Protein AF-A0A1H0AJ53-F1 (afdb_monomer_lite)

Structure (mmCIF, N/CA/C/O backbone):
data_AF-A0A1H0AJ53-F1
#
_entry.id   AF-A0A1H0AJ53-F1
#
loop_
_atom_site.group_PDB
_atom_site.id
_at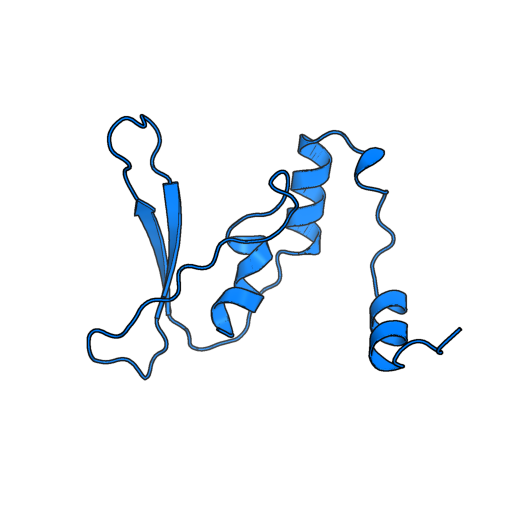om_site.type_symbol
_atom_site.label_atom_id
_atom_site.label_alt_id
_atom_site.label_comp_id
_atom_site.label_asym_id
_atom_site.label_entity_id
_atom_site.label_seq_id
_atom_site.pdbx_PDB_ins_code
_atom_site.Cartn_x
_atom_site.Cartn_y
_atom_site.Cartn_z
_atom_site.occupancy
_atom_site.B_iso_or_equiv
_atom_site.auth_seq_id
_atom_site.auth_comp_id
_atom_site.auth_asym_id
_atom_site.auth_atom_id
_atom_site.pdbx_PDB_model_num
ATOM 1 N N . MET A 1 1 ? 4.450 -31.240 -14.372 1.00 59.62 1 MET A N 1
ATOM 2 C CA . MET A 1 1 ? 4.094 -29.811 -14.373 1.00 59.62 1 MET A CA 1
ATOM 3 C C . MET A 1 1 ? 2.630 -29.783 -14.011 1.00 59.62 1 MET A C 1
ATOM 5 O O . MET A 1 1 ? 1.868 -30.412 -14.727 1.00 59.62 1 MET A O 1
ATOM 9 N N . THR A 1 2 ? 2.273 -29.257 -12.846 1.00 75.56 2 THR A N 1
ATOM 10 C CA . THR A 1 2 ? 0.857 -29.111 -12.485 1.00 75.56 2 THR A CA 1
ATOM 11 C C . THR A 1 2 ? 0.292 -27.962 -13.308 1.00 75.56 2 THR A C 1
ATOM 13 O O . THR A 1 2 ? 0.978 -26.948 -13.449 1.00 75.56 2 THR A O 1
ATOM 16 N N . ASP A 1 3 ? -0.901 -28.141 -13.867 1.00 88.56 3 ASP A N 1
ATOM 17 C CA . ASP A 1 3 ? -1.610 -27.074 -14.573 1.00 88.56 3 ASP A CA 1
ATOM 18 C C . ASP A 1 3 ? -1.907 -25.908 -13.613 1.00 88.56 3 ASP A C 1
ATOM 20 O O . ASP A 1 3 ? -2.003 -26.103 -12.394 1.00 88.56 3 ASP A O 1
ATOM 24 N N . LEU A 1 4 ? -1.993 -24.686 -14.144 1.00 91.62 4 LEU A N 1
ATOM 25 C CA . LEU A 1 4 ? -2.311 -23.508 -13.340 1.00 91.62 4 LEU A CA 1
ATOM 26 C C . LEU A 1 4 ? -3.770 -23.569 -12.863 1.00 91.62 4 LEU A C 1
ATOM 28 O O . LEU A 1 4 ? -4.633 -24.178 -13.493 1.00 91.62 4 LEU A O 1
ATOM 32 N N . ASP A 1 5 ? -4.052 -22.913 -11.737 1.00 95.62 5 ASP A N 1
ATOM 33 C CA . ASP A 1 5 ? -5.432 -22.714 -11.304 1.00 95.62 5 ASP A CA 1
ATOM 34 C C . ASP A 1 5 ? -6.190 -21.874 -12.359 1.00 95.62 5 ASP A C 1
ATOM 36 O O . ASP A 1 5 ? -5.699 -20.807 -12.742 1.00 95.62 5 ASP A O 1
ATOM 40 N N . PRO A 1 6 ? -7.388 -22.289 -12.817 1.00 95.56 6 PRO A N 1
ATOM 41 C CA . PRO A 1 6 ? -8.105 -21.568 -13.868 1.00 95.56 6 PRO A CA 1
ATOM 42 C C . PRO A 1 6 ? -8.450 -20.112 -13.525 1.00 95.56 6 PRO A C 1
ATOM 44 O O . PRO A 1 6 ? -8.641 -19.301 -14.430 1.00 95.56 6 PRO A O 1
ATOM 47 N N . ALA A 1 7 ? -8.601 -19.758 -12.243 1.00 94.50 7 ALA A N 1
ATOM 48 C CA . ALA A 1 7 ? -8.807 -18.369 -11.840 1.00 94.50 7 ALA A CA 1
ATOM 49 C C . ALA A 1 7 ? -7.517 -17.555 -11.970 1.00 94.50 7 ALA A C 1
ATOM 51 O O . ALA A 1 7 ? -7.574 -16.412 -12.422 1.00 94.50 7 ALA A O 1
ATOM 52 N N . PHE A 1 8 ? -6.368 -18.152 -11.653 1.00 93.62 8 PHE A N 1
ATOM 53 C CA . PHE A 1 8 ? -5.071 -17.521 -11.877 1.00 93.62 8 PHE A CA 1
ATOM 54 C C . PHE A 1 8 ? -4.793 -17.301 -13.371 1.00 93.62 8 PHE A C 1
ATOM 56 O O . PHE A 1 8 ? -4.383 -16.210 -13.753 1.00 93.62 8 PHE A O 1
ATOM 63 N N . GLU A 1 9 ? -5.083 -18.286 -14.228 1.00 94.31 9 GLU A N 1
ATOM 64 C CA . GLU A 1 9 ? -4.925 -18.139 -15.685 1.00 94.31 9 GLU A CA 1
ATOM 65 C C . GLU A 1 9 ? -5.744 -16.970 -16.245 1.00 94.31 9 GLU A C 1
ATOM 67 O O . GLU A 1 9 ? -5.229 -16.173 -17.029 1.00 94.31 9 GLU A O 1
ATOM 72 N N . ARG A 1 10 ? -7.005 -16.833 -15.810 1.00 94.38 10 ARG A N 1
ATOM 73 C CA . ARG A 1 10 ? -7.859 -15.704 -16.209 1.00 94.38 10 ARG A CA 1
ATOM 74 C C . ARG A 1 10 ? -7.305 -14.371 -15.722 1.00 94.38 10 ARG A C 1
ATOM 76 O O . ARG A 1 10 ? -7.216 -13.446 -16.516 1.00 94.38 10 ARG A O 1
ATOM 83 N N . ALA A 1 11 ? -6.892 -14.294 -14.457 1.00 91.50 11 ALA A N 1
ATOM 84 C CA . ALA A 1 11 ? -6.327 -13.069 -13.900 1.00 91.50 11 ALA A CA 1
ATOM 85 C C . ALA A 1 11 ? -5.072 -12.623 -14.668 1.00 91.50 11 ALA A C 1
ATOM 87 O O . ALA A 1 11 ? -4.939 -11.447 -14.982 1.00 91.50 11 ALA A O 1
ATOM 88 N N . VAL A 1 12 ? -4.183 -13.558 -15.030 1.00 91.38 12 VAL A N 1
ATOM 89 C CA . VAL A 1 12 ? -2.986 -13.257 -15.835 1.00 91.38 12 VAL A CA 1
ATOM 90 C C . VAL A 1 12 ? -3.355 -12.737 -17.226 1.00 91.38 12 VAL A C 1
ATOM 92 O O . VAL A 1 12 ? -2.715 -11.809 -17.710 1.00 91.38 12 VAL A O 1
ATOM 95 N N . ALA A 1 13 ? -4.384 -13.301 -17.863 1.00 91.56 13 ALA A N 1
ATOM 96 C CA . ALA A 1 13 ? -4.838 -12.863 -19.184 1.00 91.56 13 ALA A CA 1
ATOM 97 C C . ALA A 1 13 ? -5.457 -11.450 -19.190 1.00 91.56 13 ALA A C 1
ATOM 99 O O . ALA A 1 13 ? -5.520 -10.822 -20.245 1.00 91.56 13 ALA A O 1
ATOM 100 N N . GLU A 1 14 ? -5.913 -10.960 -18.034 1.00 90.12 14 GLU A N 1
ATOM 101 C CA . GLU A 1 14 ? -6.488 -9.621 -17.853 1.00 90.12 14 GLU A CA 1
ATOM 102 C C . GLU A 1 14 ? -5.449 -8.567 -17.440 1.00 90.12 14 GLU A C 1
ATOM 104 O O . GLU A 1 14 ? -5.771 -7.377 -17.395 1.00 90.12 14 GLU A O 1
ATOM 109 N N . LEU A 1 15 ? -4.207 -8.972 -17.142 1.00 85.88 15 LEU A N 1
ATOM 110 C CA . LEU A 1 15 ? -3.165 -8.030 -16.746 1.00 85.88 15 LEU A CA 1
ATOM 111 C C . LEU A 1 15 ? -2.837 -7.058 -17.891 1.00 85.88 15 LEU A C 1
ATOM 113 O O . LEU A 1 15 ? -2.718 -7.478 -19.047 1.00 85.88 15 LEU A O 1
ATOM 117 N N . PRO A 1 16 ? -2.647 -5.762 -17.586 1.00 85.44 16 PRO A N 1
ATOM 118 C CA . PRO A 1 16 ? -2.197 -4.803 -18.581 1.00 85.44 16 PRO A CA 1
ATOM 119 C C . PRO A 1 16 ? -0.790 -5.162 -19.073 1.00 85.44 16 PRO A C 1
ATOM 121 O O . PRO A 1 16 ? 0.057 -5.619 -18.304 1.00 85.44 16 PRO A O 1
ATOM 124 N N . ASP A 1 17 ? -0.527 -4.906 -20.355 1.00 89.31 17 ASP A N 1
ATOM 125 C CA . ASP A 1 17 ? 0.815 -5.035 -20.919 1.00 89.31 17 ASP A CA 1
ATOM 126 C C . ASP A 1 17 ? 1.684 -3.868 -20.429 1.00 89.31 17 ASP A C 1
ATOM 128 O O . ASP A 1 17 ? 1.565 -2.730 -20.893 1.00 89.31 17 ASP A O 1
ATOM 132 N N . THR A 1 18 ? 2.513 -4.139 -19.423 1.00 88.56 18 THR A N 1
ATOM 133 C CA . THR A 1 18 ? 3.388 -3.152 -18.784 1.00 88.56 18 THR A CA 1
ATOM 134 C C . THR A 1 18 ? 4.855 -3.553 -18.934 1.00 88.56 18 THR A C 1
ATOM 136 O O . THR A 1 18 ? 5.163 -4.740 -18.803 1.00 88.56 18 THR A O 1
ATOM 139 N N . PRO A 1 19 ? 5.783 -2.593 -19.124 1.00 93.06 19 PRO A N 1
ATOM 140 C CA . PRO A 1 19 ? 7.215 -2.882 -19.160 1.00 93.06 19 PRO A CA 1
ATOM 141 C C . PRO A 1 19 ? 7.694 -3.603 -17.900 1.00 93.06 19 PRO A C 1
ATOM 143 O O . PRO A 1 19 ? 7.168 -3.385 -16.805 1.00 93.06 19 PRO A O 1
ATOM 146 N N . ALA A 1 20 ? 8.746 -4.410 -18.029 1.00 92.81 20 ALA A N 1
ATOM 147 C CA . ALA A 1 20 ? 9.316 -5.072 -16.868 1.00 92.81 20 ALA A CA 1
ATOM 148 C C . ALA A 1 20 ? 9.956 -4.041 -15.920 1.00 92.81 20 ALA A C 1
ATOM 150 O O . ALA A 1 20 ? 10.646 -3.120 -16.353 1.00 92.81 20 ALA A O 1
ATOM 151 N N . TRP A 1 21 ? 9.797 -4.221 -14.604 1.00 93.62 21 TRP A N 1
ATOM 152 C CA . TRP A 1 21 ? 10.266 -3.247 -13.603 1.00 93.62 21 TRP A CA 1
ATOM 153 C C . TRP A 1 21 ? 11.748 -2.873 -13.728 1.00 93.62 21 TRP A C 1
ATOM 155 O O . TRP A 1 21 ? 12.114 -1.733 -13.465 1.00 93.62 21 TRP A O 1
ATOM 165 N N . HIS A 1 22 ? 12.595 -3.823 -14.130 1.00 92.88 22 HIS A N 1
ATOM 166 C CA . HIS A 1 22 ? 14.042 -3.632 -14.260 1.00 92.88 22 HIS A CA 1
ATOM 167 C C . HIS A 1 22 ? 14.457 -2.882 -15.536 1.00 92.88 22 HIS A C 1
ATOM 169 O O . HIS A 1 22 ? 15.599 -2.442 -15.637 1.00 92.88 22 HIS A O 1
ATOM 175 N N . GLU A 1 23 ? 13.551 -2.744 -16.504 1.00 96.44 23 GLU A N 1
ATOM 176 C CA . GLU A 1 23 ? 13.751 -1.919 -17.700 1.00 96.44 23 GLU A CA 1
ATOM 177 C C . GLU A 1 23 ? 13.431 -0.442 -17.416 1.00 96.44 23 GLU A C 1
ATOM 179 O O . GLU A 1 23 ? 13.793 0.444 -18.191 1.00 96.44 23 GLU A O 1
ATOM 184 N N . LEU A 1 24 ? 12.767 -0.166 -16.289 1.00 95.81 24 LEU A N 1
ATOM 185 C CA . LEU A 1 24 ? 12.408 1.169 -15.833 1.00 95.81 24 LEU A CA 1
ATOM 186 C C . LEU A 1 24 ? 13.433 1.702 -14.820 1.00 95.81 24 LEU A C 1
ATOM 188 O O . LEU A 1 24 ? 14.006 0.966 -14.019 1.00 95.81 24 LEU A O 1
ATOM 192 N N . GLY A 1 25 ? 13.612 3.024 -14.796 1.00 96.62 25 GLY A N 1
ATOM 193 C CA . GLY A 1 25 ? 14.221 3.699 -13.646 1.00 96.62 25 GLY A CA 1
ATOM 194 C C . GLY A 1 25 ? 13.273 3.702 -12.438 1.00 96.62 25 GLY A C 1
ATOM 195 O O . GLY A 1 25 ? 12.054 3.655 -12.608 1.00 96.62 25 GLY A O 1
ATOM 196 N N . VAL A 1 26 ? 13.820 3.815 -11.220 1.00 96.62 26 VAL A N 1
ATOM 197 C CA . VAL A 1 26 ? 13.063 3.725 -9.948 1.00 96.62 26 VAL A CA 1
ATOM 198 C C . VAL A 1 26 ? 11.851 4.659 -9.908 1.00 96.62 26 VAL A C 1
ATOM 200 O O . VAL A 1 26 ? 10.758 4.238 -9.541 1.00 96.62 26 VAL A O 1
ATOM 203 N N . GLU A 1 27 ? 12.026 5.918 -10.308 1.00 96.44 27 GLU A N 1
ATOM 204 C CA . GLU A 1 27 ? 10.952 6.920 -10.309 1.00 96.44 27 GLU A CA 1
ATOM 205 C C . GLU A 1 27 ? 9.791 6.502 -11.216 1.00 96.44 27 GLU A C 1
ATOM 207 O O . GLU A 1 27 ? 8.627 6.568 -10.820 1.00 96.44 27 GLU A O 1
ATOM 212 N N . ARG A 1 28 ? 10.104 6.005 -12.419 1.00 96.50 28 ARG A N 1
ATOM 213 C CA . ARG A 1 28 ? 9.082 5.562 -13.368 1.00 96.50 28 ARG A CA 1
ATOM 214 C C . ARG A 1 28 ? 8.415 4.266 -12.919 1.00 96.50 28 ARG A C 1
ATOM 216 O O . ARG A 1 28 ? 7.206 4.152 -13.086 1.00 96.50 28 ARG A O 1
ATOM 223 N N . ALA A 1 29 ? 9.169 3.335 -12.334 1.00 96.25 29 ALA A N 1
ATOM 224 C CA . ALA A 1 29 ? 8.618 2.104 -11.774 1.00 96.25 29 ALA A CA 1
ATOM 225 C C . ALA A 1 29 ? 7.613 2.404 -10.651 1.00 96.25 29 ALA A C 1
ATOM 227 O O . ALA A 1 29 ? 6.515 1.860 -10.665 1.00 96.25 29 ALA A O 1
ATOM 228 N N . ARG A 1 30 ? 7.940 3.331 -9.738 1.00 95.88 30 ARG A N 1
ATOM 229 C CA . ARG A 1 30 ? 7.024 3.791 -8.677 1.00 95.88 30 ARG A CA 1
ATOM 230 C C . ARG A 1 30 ? 5.768 4.450 -9.233 1.00 95.88 30 ARG A C 1
ATOM 232 O O . ARG A 1 30 ? 4.676 4.159 -8.768 1.00 95.88 30 ARG A O 1
ATOM 239 N N . ALA A 1 31 ? 5.917 5.327 -10.225 1.00 94.00 31 ALA A N 1
ATOM 240 C CA . ALA A 1 31 ? 4.774 6.002 -10.831 1.00 94.00 31 ALA A CA 1
ATOM 241 C C . ALA A 1 31 ? 3.834 5.016 -11.542 1.00 94.00 31 ALA A C 1
ATOM 243 O O . ALA A 1 31 ? 2.622 5.123 -11.397 1.00 94.00 31 ALA A O 1
ATOM 244 N N . LEU A 1 32 ? 4.393 4.056 -12.288 1.00 93.88 32 LEU A N 1
ATOM 245 C CA . LEU A 1 32 ? 3.607 3.033 -12.976 1.00 93.88 32 LEU A CA 1
ATOM 246 C C . LEU A 1 32 ? 2.925 2.081 -11.987 1.00 93.88 32 LEU A C 1
ATOM 248 O O . LEU A 1 32 ? 1.765 1.744 -12.175 1.00 93.88 32 LEU A O 1
ATOM 252 N N . GLU A 1 33 ? 3.617 1.665 -10.928 1.00 94.06 33 GLU A N 1
ATOM 253 C CA . GLU A 1 33 ? 3.021 0.828 -9.885 1.00 94.06 33 GLU A CA 1
ATOM 254 C C . GLU A 1 33 ? 1.860 1.550 -9.189 1.00 94.06 33 GLU A C 1
ATOM 256 O O . GLU A 1 33 ? 0.768 0.994 -9.105 1.00 94.06 33 GLU A O 1
ATOM 261 N N . ALA A 1 34 ? 2.037 2.816 -8.806 1.00 91.81 34 ALA A N 1
ATOM 262 C CA . ALA A 1 34 ? 0.948 3.606 -8.245 1.00 91.81 34 ALA A CA 1
ATOM 263 C C . ALA A 1 34 ? -0.238 3.705 -9.218 1.00 91.81 34 ALA A C 1
ATOM 265 O O . ALA A 1 34 ? -1.372 3.535 -8.797 1.00 91.81 3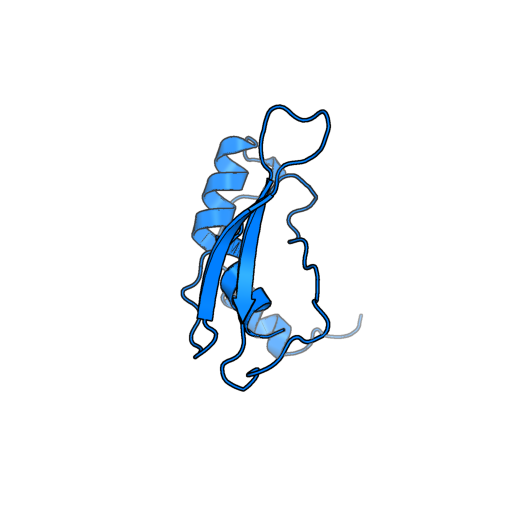4 ALA A O 1
ATOM 266 N N . GLU A 1 35 ? -0.004 3.922 -10.513 1.00 90.06 35 GLU A N 1
ATOM 267 C CA . GLU A 1 35 ? -1.061 3.993 -11.533 1.00 90.06 35 GLU A CA 1
ATOM 268 C C . GLU A 1 35 ? -1.828 2.669 -11.689 1.00 90.06 35 GLU A C 1
ATOM 270 O O . GLU A 1 35 ? -3.053 2.672 -11.769 1.00 90.06 35 GLU A O 1
ATOM 275 N N . VAL A 1 36 ? -1.119 1.538 -11.710 1.00 89.56 36 VAL A N 1
ATOM 276 C CA . VAL A 1 36 ? -1.706 0.211 -11.960 1.00 89.56 36 VAL A CA 1
ATOM 277 C C . VAL A 1 36 ? -2.425 -0.347 -10.731 1.00 89.56 36 VAL A C 1
ATOM 279 O O . VAL A 1 36 ? -3.438 -1.029 -10.878 1.00 89.56 36 VAL A O 1
ATOM 282 N N . PHE A 1 37 ? -1.911 -0.078 -9.528 1.00 86.44 37 PHE A N 1
ATOM 283 C CA . PHE A 1 37 ? -2.403 -0.687 -8.287 1.00 86.44 37 PHE A CA 1
ATOM 284 C C . PHE A 1 37 ? -3.244 0.253 -7.413 1.00 86.44 37 PHE A C 1
ATOM 286 O O . PHE A 1 37 ? -3.871 -0.217 -6.463 1.00 86.44 37 PHE A O 1
ATOM 293 N N . SER A 1 38 ? -3.323 1.554 -7.721 1.00 84.00 38 SER A N 1
ATOM 294 C CA . SER A 1 38 ? -4.266 2.459 -7.046 1.00 84.00 38 SER A CA 1
ATOM 295 C C . SER A 1 38 ? -5.688 2.255 -7.579 1.00 84.00 38 SER A C 1
ATOM 297 O O . SER A 1 38 ? -6.168 2.917 -8.497 1.00 84.00 38 SER A O 1
ATOM 299 N N . GLY A 1 39 ? -6.378 1.280 -6.996 1.00 73.75 39 GLY A N 1
ATOM 300 C CA . GLY A 1 39 ? -7.807 1.073 -7.204 1.00 73.75 39 GLY A CA 1
ATOM 301 C C . GLY A 1 39 ? -8.652 1.921 -6.253 1.00 73.75 39 GLY A C 1
ATOM 302 O O . GLY A 1 39 ? -8.227 2.265 -5.152 1.00 73.75 39 GLY A O 1
ATOM 303 N N . SER A 1 40 ? -9.887 2.227 -6.655 1.00 64.31 40 SER A N 1
ATOM 304 C CA . SER A 1 40 ? -10.902 2.687 -5.702 1.00 64.31 40 SER A CA 1
ATOM 305 C C . SER A 1 40 ? -11.466 1.471 -4.985 1.00 64.31 40 SER A C 1
ATOM 307 O O . SER A 1 40 ? -11.984 0.560 -5.627 1.00 64.31 40 SER A O 1
ATOM 309 N N . ALA A 1 41 ? -11.343 1.449 -3.667 1.00 66.31 41 ALA A N 1
ATOM 310 C CA . ALA A 1 41 ? -11.884 0.382 -2.852 1.00 66.31 41 ALA A CA 1
ATOM 311 C C . ALA A 1 41 ? -13.304 0.723 -2.382 1.00 66.31 41 ALA A C 1
ATOM 313 O O . ALA A 1 41 ? -13.550 1.818 -1.872 1.00 66.31 41 ALA A O 1
ATOM 314 N N . ASP A 1 42 ? -14.220 -0.234 -2.518 1.00 68.88 42 ASP A N 1
ATOM 315 C CA . ASP A 1 42 ? -15.563 -0.167 -1.942 1.00 68.88 42 ASP A CA 1
ATOM 316 C C . ASP A 1 42 ? -15.547 -0.677 -0.493 1.00 68.88 42 ASP A C 1
ATOM 318 O O . ASP A 1 42 ? -14.934 -1.700 -0.180 1.00 68.88 42 ASP A O 1
ATOM 322 N N . GLY A 1 43 ? -16.252 0.010 0.406 1.00 73.25 43 GLY A N 1
ATOM 323 C CA . GLY A 1 43 ? -16.445 -0.449 1.781 1.00 73.25 43 GLY A CA 1
ATOM 324 C C . GLY A 1 43 ? -16.760 0.675 2.765 1.00 73.25 43 GLY A C 1
ATOM 325 O O . GLY A 1 43 ? -16.358 1.818 2.577 1.00 73.25 43 GLY A O 1
ATOM 326 N N . ASP A 1 44 ? -17.446 0.330 3.854 1.00 86.75 44 ASP A N 1
ATOM 327 C CA . ASP A 1 44 ? -17.861 1.269 4.912 1.00 86.75 44 ASP A CA 1
ATOM 328 C C . ASP A 1 44 ? -16.780 1.468 5.999 1.00 86.75 44 ASP A C 1
ATOM 330 O O . ASP A 1 44 ? -17.055 1.827 7.141 1.00 86.75 44 ASP A O 1
ATOM 334 N N . VAL A 1 45 ? -15.515 1.172 5.679 1.00 92.56 45 VAL A N 1
ATOM 335 C CA . VAL A 1 45 ? -14.402 1.335 6.623 1.00 92.56 45 VAL A CA 1
ATOM 336 C C . VAL A 1 45 ? -13.958 2.794 6.622 1.00 92.56 45 VAL A C 1
ATOM 338 O O . VAL A 1 45 ? -13.469 3.311 5.615 1.00 92.56 45 VAL A O 1
ATOM 341 N N . GLY A 1 46 ? -14.089 3.453 7.773 1.00 92.50 46 GLY A N 1
ATOM 342 C CA . GLY A 1 46 ? -13.615 4.819 7.958 1.00 92.50 46 GLY A CA 1
ATOM 343 C C . GLY A 1 46 ? -12.090 4.881 7.902 1.00 92.50 46 GLY A C 1
ATOM 344 O O . GLY A 1 46 ? -11.413 4.093 8.566 1.00 92.50 46 GLY A O 1
ATOM 345 N N . THR A 1 47 ? -11.549 5.832 7.138 1.00 94.69 47 THR A N 1
ATOM 346 C CA . THR A 1 47 ? -10.100 6.025 6.997 1.00 94.69 47 THR A CA 1
ATOM 347 C C . THR A 1 47 ? -9.640 7.399 7.452 1.00 94.69 47 THR A C 1
ATOM 349 O O . THR A 1 47 ? -10.324 8.398 7.227 1.00 94.69 47 THR A O 1
ATOM 352 N N . ALA A 1 48 ? -8.463 7.464 8.073 1.00 95.19 48 ALA A N 1
ATOM 353 C CA . ALA A 1 48 ? -7.833 8.725 8.450 1.00 95.19 48 ALA A CA 1
ATOM 354 C C . ALA A 1 48 ? -6.313 8.667 8.284 1.00 95.19 48 ALA A C 1
ATOM 356 O O . ALA A 1 48 ? -5.652 7.836 8.909 1.00 95.19 48 ALA A O 1
ATOM 357 N N . ASP A 1 49 ? -5.768 9.606 7.516 1.00 97.00 49 ASP A N 1
ATOM 358 C CA . ASP A 1 49 ? -4.324 9.747 7.345 1.00 97.00 49 ASP A CA 1
ATOM 359 C C . ASP A 1 49 ? -3.718 10.502 8.525 1.00 97.00 49 ASP A C 1
ATOM 361 O O . ASP A 1 49 ? -4.261 11.497 9.024 1.00 97.00 49 ASP A O 1
ATOM 365 N N . ARG A 1 50 ? -2.592 9.984 9.010 1.00 95.94 50 ARG A N 1
ATOM 366 C CA . ARG A 1 50 ? -1.840 10.498 10.152 1.00 95.94 50 ARG A CA 1
ATOM 367 C C . ARG A 1 50 ? -0.351 10.469 9.846 1.00 95.94 50 ARG A C 1
ATOM 369 O O . ARG A 1 50 ? 0.119 9.708 9.007 1.00 95.94 50 ARG A O 1
ATOM 376 N N . ALA A 1 51 ? 0.385 11.284 10.584 1.00 95.00 51 ALA A N 1
ATOM 377 C CA . ALA A 1 51 ? 1.835 11.263 10.612 1.00 95.00 51 ALA A CA 1
ATOM 378 C C . ALA A 1 51 ? 2.271 10.751 11.988 1.00 95.00 51 ALA A C 1
ATOM 380 O O . ALA A 1 51 ? 1.804 11.256 13.011 1.00 95.00 51 ALA A O 1
ATOM 381 N N . VAL A 1 52 ? 3.115 9.723 12.013 1.00 93.00 52 VAL A N 1
ATOM 382 C CA . VAL A 1 52 ? 3.687 9.165 13.240 1.00 93.00 52 VAL A CA 1
ATOM 383 C C . VAL A 1 52 ? 5.126 9.635 13.349 1.00 93.00 52 VAL A C 1
ATOM 385 O O . VAL A 1 52 ? 5.975 9.273 12.535 1.00 93.00 52 VAL A O 1
ATOM 388 N N . GLU A 1 53 ? 5.394 10.446 14.365 1.00 93.50 53 GLU A N 1
ATOM 389 C CA . GLU A 1 53 ? 6.747 10.882 14.690 1.00 93.50 53 GLU A CA 1
ATOM 390 C C . GLU A 1 53 ? 7.555 9.720 15.268 1.00 93.50 53 GLU A C 1
ATOM 392 O O . GLU A 1 53 ? 7.053 8.904 16.050 1.00 93.50 53 GLU A O 1
ATOM 397 N N . ARG A 1 54 ? 8.833 9.657 14.897 1.00 85.75 54 ARG A N 1
ATOM 398 C CA . ARG A 1 54 ? 9.779 8.686 15.435 1.00 85.75 54 ARG A CA 1
ATOM 399 C C . ARG A 1 54 ? 10.897 9.426 16.163 1.00 85.75 54 ARG A C 1
ATOM 401 O O . ARG A 1 54 ? 11.478 10.343 15.592 1.00 85.75 54 ARG A O 1
ATOM 408 N N . PRO A 1 55 ? 11.241 9.040 17.405 1.00 87.06 55 PRO A N 1
ATOM 409 C CA . PRO A 1 55 ? 12.355 9.663 18.107 1.00 87.06 55 PRO A CA 1
ATOM 410 C C . PRO A 1 55 ? 13.658 9.547 17.305 1.00 87.06 55 PRO A C 1
ATOM 412 O O . PRO A 1 55 ? 14.086 8.437 16.989 1.00 87.06 55 PRO A O 1
ATOM 415 N N . GLY A 1 56 ? 14.293 10.685 17.021 1.00 85.69 56 GLY A N 1
ATOM 416 C CA . GLY A 1 56 ? 15.556 10.748 16.279 1.00 85.69 56 GLY A CA 1
ATOM 417 C C . GLY A 1 56 ? 15.421 10.711 14.755 1.00 85.69 56 GLY A C 1
ATOM 418 O O . GLY A 1 56 ? 16.440 10.552 14.088 1.00 85.69 56 GLY A O 1
ATOM 419 N N . ASP A 1 57 ? 14.205 10.844 14.226 1.00 84.69 57 ASP A N 1
ATOM 420 C CA . ASP A 1 57 ? 13.935 11.012 12.798 1.00 84.69 57 ASP A CA 1
ATOM 421 C C . ASP A 1 57 ? 13.378 12.421 12.562 1.00 84.69 57 ASP A C 1
ATOM 423 O O . ASP A 1 57 ? 12.497 12.864 13.304 1.00 84.69 57 ASP A O 1
ATOM 427 N N . ASP A 1 58 ? 13.902 13.127 11.560 1.00 82.50 58 ASP A N 1
ATOM 428 C CA . ASP A 1 58 ? 13.431 14.478 11.220 1.00 82.50 58 ASP A CA 1
ATOM 429 C C . ASP A 1 58 ? 12.128 14.430 10.396 1.00 82.50 58 ASP A C 1
ATOM 431 O O . ASP A 1 58 ? 11.382 15.410 10.355 1.00 82.50 58 ASP A O 1
ATOM 435 N N . ASP A 1 59 ? 11.820 13.271 9.800 1.00 89.00 59 ASP A N 1
ATOM 436 C CA . ASP A 1 59 ? 10.636 13.051 8.976 1.00 89.00 59 ASP A CA 1
ATOM 437 C C . ASP A 1 59 ? 9.621 12.129 9.670 1.00 89.00 59 ASP A C 1
ATOM 439 O O . ASP A 1 59 ? 9.923 11.024 10.131 1.00 89.00 59 ASP A O 1
ATOM 443 N N . ALA A 1 60 ? 8.362 12.565 9.715 1.00 92.75 60 ALA A N 1
ATOM 444 C CA . ALA A 1 60 ? 7.280 11.745 10.242 1.00 92.75 60 ALA A CA 1
ATOM 445 C C . ALA A 1 60 ? 6.874 10.650 9.242 1.00 92.75 60 ALA A C 1
ATOM 447 O O . ALA A 1 60 ? 6.769 10.882 8.037 1.00 92.75 60 ALA A O 1
ATOM 448 N N . THR A 1 61 ? 6.581 9.449 9.744 1.00 93.12 61 THR A N 1
ATOM 449 C CA . THR A 1 61 ? 6.126 8.333 8.908 1.00 93.12 61 THR A CA 1
ATOM 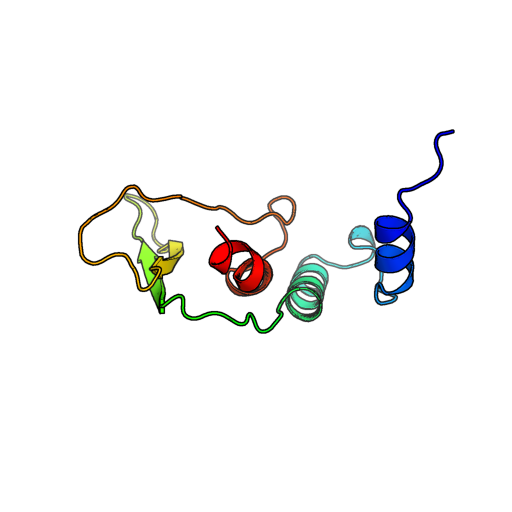450 C C . THR A 1 61 ? 4.628 8.474 8.610 1.00 93.12 61 THR A C 1
ATOM 452 O O . THR A 1 61 ? 3.831 8.490 9.554 1.00 93.12 61 THR A O 1
ATOM 455 N N . PRO A 1 62 ? 4.203 8.556 7.336 1.00 95.56 62 PRO A N 1
ATOM 456 C CA . PRO A 1 62 ? 2.788 8.590 6.994 1.00 95.56 62 PRO A CA 1
ATOM 457 C C . PRO A 1 62 ? 2.141 7.225 7.250 1.00 95.56 62 PRO A C 1
ATOM 459 O O . PRO A 1 62 ? 2.681 6.182 6.881 1.00 95.56 62 PRO A O 1
ATOM 462 N N . VAL A 1 63 ? 0.962 7.234 7.866 1.00 96.81 63 VAL A N 1
ATOM 463 C CA . VAL A 1 63 ? 0.140 6.043 8.106 1.00 96.81 63 VAL A CA 1
ATOM 464 C C . VAL A 1 63 ? -1.320 6.347 7.787 1.00 96.81 63 VAL A C 1
ATOM 466 O O . VAL A 1 63 ? -1.793 7.458 8.027 1.00 96.81 63 VAL A O 1
ATOM 469 N N . ARG A 1 64 ? -2.058 5.344 7.308 1.00 97.12 64 ARG A N 1
ATOM 470 C CA . ARG A 1 64 ? -3.519 5.396 7.182 1.00 97.12 64 ARG A CA 1
ATOM 471 C C . ARG A 1 64 ? -4.139 4.501 8.245 1.00 97.12 64 ARG A C 1
ATOM 473 O O . ARG A 1 64 ? -3.801 3.325 8.350 1.00 97.12 64 ARG A O 1
ATOM 480 N N . LEU A 1 65 ? -5.016 5.072 9.064 1.00 95.88 65 LEU A N 1
ATOM 481 C CA . LEU A 1 65 ? -5.813 4.333 10.037 1.00 95.88 65 LEU A CA 1
ATOM 482 C C . LEU A 1 65 ? -7.083 3.834 9.363 1.00 95.88 65 LEU A C 1
ATOM 484 O O . LEU A 1 65 ? -7.768 4.623 8.718 1.00 95.88 65 LEU A O 1
ATOM 488 N N . TYR A 1 66 ? -7.415 2.566 9.584 1.00 94.81 66 TYR A N 1
ATOM 489 C CA . TYR A 1 66 ? -8.645 1.933 9.120 1.00 94.81 66 TYR A CA 1
ATOM 490 C C . TYR A 1 66 ? -9.476 1.553 10.345 1.00 94.81 66 TYR A C 1
ATOM 492 O O . TYR A 1 66 ? -8.988 0.856 11.237 1.00 94.81 66 TYR A O 1
ATOM 500 N N . ARG A 1 67 ? -10.715 2.047 10.429 1.00 94.12 67 ARG A N 1
ATOM 501 C CA . ARG A 1 67 ? -11.635 1.745 11.530 1.00 94.12 67 ARG A CA 1
ATOM 502 C C . ARG A 1 67 ? -12.948 1.181 10.983 1.00 94.12 67 ARG A C 1
ATOM 504 O O . ARG A 1 67 ? -13.752 1.946 10.447 1.00 94.12 67 ARG A O 1
ATOM 511 N N . PRO A 1 68 ? -13.179 -0.135 11.123 1.00 92.00 68 PRO A N 1
ATOM 512 C CA . PRO A 1 68 ? -14.467 -0.741 10.813 1.00 92.00 68 PRO A CA 1
ATOM 513 C C . PRO A 1 68 ? -15.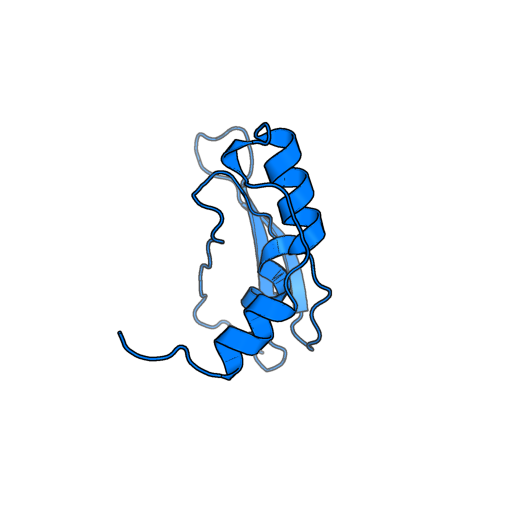614 -0.109 11.620 1.00 92.00 68 PRO A C 1
ATOM 515 O O . PRO A 1 68 ? -15.419 0.216 12.796 1.00 92.00 68 PRO A O 1
ATOM 518 N N . PRO A 1 69 ? -16.819 0.018 11.037 1.00 90.25 69 PRO A N 1
ATOM 519 C CA . PRO A 1 69 ? -17.941 0.723 11.660 1.00 90.25 69 PRO A CA 1
ATOM 520 C C . PRO A 1 69 ? -18.495 0.005 12.899 1.00 90.25 69 PRO A C 1
ATOM 522 O O . PRO A 1 69 ? -19.078 0.642 13.763 1.00 90.25 69 PRO A O 1
ATOM 525 N N . ALA A 1 70 ? -18.281 -1.309 13.023 1.00 88.62 70 ALA A N 1
ATOM 526 C CA . ALA A 1 70 ? -18.744 -2.108 14.159 1.00 88.62 70 ALA A CA 1
ATOM 527 C C . ALA A 1 70 ? -17.875 -1.969 15.432 1.00 88.62 70 ALA A C 1
ATOM 529 O O . ALA A 1 70 ? -18.114 -2.675 16.411 1.00 88.62 70 ALA A O 1
ATOM 530 N N . LEU A 1 71 ? -16.836 -1.122 15.421 1.00 89.75 71 LEU A N 1
ATOM 531 C CA . LEU A 1 71 ? -15.923 -0.935 16.552 1.00 89.75 71 LEU A CA 1
ATOM 532 C C . LEU A 1 71 ? -16.236 0.355 17.325 1.00 89.75 71 LEU A C 1
ATOM 534 O O . LEU A 1 71 ? -15.713 1.428 17.005 1.00 89.75 71 LEU A O 1
ATOM 538 N N . ASP A 1 72 ? -16.999 0.230 18.409 1.00 84.94 72 ASP A N 1
ATOM 539 C CA . ASP A 1 72 ? -17.360 1.352 19.294 1.00 84.94 72 ASP A CA 1
ATOM 540 C C . ASP A 1 72 ? -16.366 1.574 20.451 1.00 84.94 72 ASP A C 1
ATOM 542 O O . ASP A 1 72 ? -16.296 2.658 21.027 1.00 84.94 72 ASP A O 1
ATOM 546 N N . GLU A 1 73 ? -15.536 0.576 20.757 1.00 91.25 73 GLU A N 1
ATOM 547 C CA . GLU A 1 73 ? -14.548 0.610 21.843 1.00 91.25 73 GLU A CA 1
ATOM 548 C C . GLU A 1 73 ? -13.111 0.418 21.310 1.00 91.25 73 GLU A C 1
ATOM 550 O O . GLU A 1 73 ? -12.908 0.102 20.127 1.00 91.25 73 GLU A O 1
ATOM 555 N N . PRO A 1 74 ? -12.066 0.661 22.127 1.00 91.75 74 PRO A N 1
ATOM 556 C CA . PRO A 1 74 ? -10.701 0.278 21.781 1.00 91.75 74 PRO A CA 1
ATOM 557 C C . PRO A 1 74 ? -10.585 -1.228 21.505 1.00 91.75 74 PRO A C 1
ATOM 559 O O . PRO A 1 74 ? -11.079 -2.051 22.270 1.00 91.75 74 PRO A O 1
ATOM 562 N N . ALA A 1 75 ? -9.888 -1.585 20.427 1.00 91.06 75 ALA A N 1
ATOM 563 C CA . ALA A 1 75 ? -9.694 -2.961 19.974 1.00 91.06 75 ALA A CA 1
ATOM 564 C C . ALA A 1 75 ? -8.208 -3.212 19.652 1.00 91.06 75 ALA A C 1
ATOM 566 O O . ALA A 1 75 ? -7.451 -2.246 19.494 1.00 91.06 75 ALA A O 1
ATOM 567 N N . PRO A 1 76 ? -7.764 -4.478 19.545 1.00 93.88 76 PRO A N 1
ATOM 568 C CA . PRO A 1 76 ? -6.439 -4.795 19.024 1.00 93.88 76 PRO A CA 1
ATOM 569 C C . PRO A 1 76 ? -6.222 -4.170 17.641 1.00 93.88 76 PRO A C 1
ATOM 571 O O . PRO A 1 76 ? -7.136 -4.138 16.820 1.00 93.88 76 PRO A O 1
ATOM 574 N N . ALA A 1 77 ? -5.006 -3.694 17.383 1.00 94.06 77 ALA A N 1
ATOM 575 C CA . ALA A 1 77 ? -4.635 -3.109 16.100 1.00 94.06 77 ALA A CA 1
ATOM 576 C C . ALA A 1 77 ? -3.790 -4.087 15.275 1.00 94.06 77 ALA A C 1
ATOM 578 O O . ALA A 1 77 ? -2.886 -4.736 15.805 1.00 94.06 77 ALA A O 1
ATOM 579 N N . LEU A 1 78 ? -4.049 -4.133 13.968 1.00 95.75 78 LEU A N 1
ATOM 580 C CA . LEU A 1 78 ? -3.153 -4.724 12.979 1.00 95.75 78 LEU A CA 1
ATOM 581 C C . LEU A 1 78 ? -2.253 -3.625 12.409 1.00 95.75 78 LEU A C 1
ATOM 583 O O . LEU A 1 78 ? -2.741 -2.602 11.934 1.00 95.75 78 LEU A O 1
ATOM 587 N N . VAL A 1 79 ? -0.940 -3.849 12.426 1.00 96.38 79 VAL A N 1
ATOM 588 C CA . VAL A 1 79 ? 0.013 -3.009 11.693 1.00 96.38 79 VAL A CA 1
ATOM 589 C C . VAL A 1 79 ? 0.327 -3.704 10.377 1.00 96.38 79 VAL A C 1
ATOM 591 O O . VAL A 1 79 ? 0.999 -4.735 10.359 1.00 96.38 79 VAL A O 1
ATOM 594 N N . PHE A 1 80 ? -0.178 -3.144 9.284 1.00 96.81 80 PHE A N 1
ATOM 595 C CA . PHE A 1 80 ? 0.075 -3.631 7.935 1.00 96.81 80 PHE A CA 1
ATOM 596 C C . PHE A 1 80 ? 1.156 -2.780 7.259 1.00 96.81 80 PHE A C 1
ATOM 598 O O . PHE A 1 80 ? 1.065 -1.554 7.235 1.00 96.81 80 PHE A O 1
ATOM 605 N N . ALA A 1 81 ? 2.172 -3.438 6.702 1.00 96.12 81 ALA A N 1
ATOM 606 C CA . ALA A 1 81 ? 3.192 -2.818 5.864 1.00 96.12 81 ALA A CA 1
ATOM 607 C C . ALA A 1 81 ? 3.047 -3.375 4.445 1.00 96.12 81 ALA A C 1
ATOM 609 O O . ALA A 1 81 ? 3.047 -4.594 4.260 1.00 96.12 81 ALA A O 1
ATOM 610 N N . HIS A 1 82 ? 2.891 -2.490 3.459 1.00 95.44 82 HIS A N 1
ATOM 611 C CA . HIS A 1 82 ? 2.652 -2.894 2.078 1.00 95.44 82 HIS A CA 1
ATOM 612 C C . HIS A 1 82 ? 3.859 -3.618 1.460 1.00 95.44 82 HIS A C 1
ATOM 614 O O . HIS A 1 82 ? 4.988 -3.548 1.949 1.00 95.44 82 HIS A O 1
ATOM 620 N N . GLY A 1 83 ? 3.596 -4.325 0.359 1.00 94.56 83 GLY A N 1
ATOM 621 C CA . GLY A 1 83 ? 4.617 -4.987 -0.449 1.00 94.56 83 GLY A CA 1
ATOM 622 C C . GLY A 1 83 ? 5.423 -4.009 -1.311 1.00 94.56 83 GLY A C 1
ATOM 623 O O . GLY A 1 83 ? 5.638 -2.861 -0.945 1.00 94.56 83 GLY A O 1
ATOM 624 N N . GLY A 1 84 ? 5.888 -4.470 -2.473 1.00 94.44 84 GLY A N 1
ATOM 625 C CA . GLY A 1 84 ? 6.674 -3.638 -3.399 1.00 94.44 84 GLY A CA 1
ATOM 626 C C . GLY A 1 84 ? 8.192 -3.769 -3.237 1.00 94.44 84 GLY A C 1
ATOM 627 O O . GLY A 1 84 ? 8.950 -2.941 -3.738 1.00 94.44 84 GLY A O 1
ATOM 628 N N . GLY A 1 85 ? 8.660 -4.804 -2.531 1.00 95.19 85 GLY A N 1
ATOM 629 C CA . GLY A 1 85 ? 10.086 -5.146 -2.452 1.00 95.19 85 GLY A CA 1
ATOM 630 C C . GLY A 1 85 ? 10.960 -4.061 -1.819 1.00 95.19 85 GLY A C 1
ATOM 631 O O . GLY A 1 85 ? 12.129 -3.955 -2.172 1.00 95.19 85 GLY A O 1
ATOM 632 N N . PHE A 1 86 ? 10.391 -3.244 -0.923 1.00 95.81 86 PHE A N 1
ATOM 633 C CA . PHE A 1 86 ? 11.036 -2.075 -0.302 1.00 95.81 86 PHE A CA 1
ATOM 634 C C . PHE A 1 86 ? 11.447 -0.967 -1.289 1.00 95.81 86 PHE A C 1
ATOM 636 O O . PHE A 1 86 ? 12.208 -0.067 -0.933 1.00 95.81 86 PHE A O 1
ATOM 643 N N . VAL A 1 87 ? 10.944 -1.014 -2.526 1.00 95.56 87 VAL A N 1
ATOM 644 C CA . VAL A 1 87 ? 11.227 -0.023 -3.573 1.00 95.56 87 VAL A CA 1
ATOM 645 C C . VAL A 1 87 ? 9.947 0.649 -4.061 1.00 95.56 87 VAL A C 1
ATOM 647 O O . VAL A 1 87 ? 9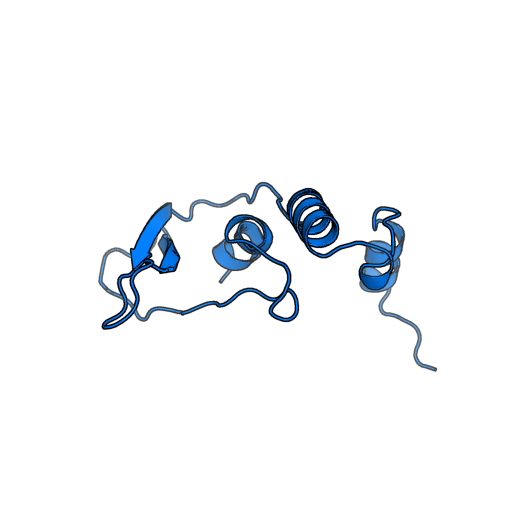.963 1.862 -4.268 1.00 95.56 87 VAL A O 1
ATOM 650 N N . LEU A 1 88 ? 8.870 -0.117 -4.234 1.00 95.62 88 LEU A N 1
ATOM 651 C CA . LEU A 1 88 ? 7.568 0.306 -4.761 1.00 95.62 88 LEU A CA 1
ATOM 652 C C . LEU A 1 88 ? 6.497 0.356 -3.659 1.00 95.62 88 LEU A C 1
ATOM 654 O O . LEU A 1 88 ? 6.752 -0.070 -2.529 1.00 95.62 88 LEU A O 1
ATOM 658 N N . GLY A 1 89 ? 5.299 0.819 -4.017 1.00 94.81 89 GLY A N 1
ATOM 659 C CA . GLY A 1 89 ? 4.138 0.868 -3.142 1.00 94.81 89 GLY A CA 1
ATOM 660 C C . GLY A 1 89 ? 3.943 2.214 -2.449 1.00 94.81 89 GLY A C 1
ATOM 661 O O . GLY A 1 89 ? 4.880 2.973 -2.184 1.00 94.81 89 GLY A O 1
ATOM 662 N N . THR A 1 90 ? 2.681 2.490 -2.154 1.00 94.25 90 THR A N 1
ATOM 663 C CA . THR A 1 90 ? 2.165 3.646 -1.417 1.00 94.25 90 THR A CA 1
ATOM 664 C C . THR A 1 90 ? 0.998 3.213 -0.523 1.00 94.25 90 THR A C 1
ATOM 666 O O . THR A 1 90 ? 0.484 2.097 -0.649 1.00 94.25 90 THR A O 1
ATOM 669 N N . LEU A 1 91 ? 0.522 4.106 0.354 1.00 95.06 91 LEU A N 1
ATOM 670 C CA . LEU A 1 91 ? -0.721 3.867 1.104 1.00 95.06 91 LEU A CA 1
ATOM 671 C C . LEU A 1 91 ? -1.910 3.601 0.168 1.00 95.06 91 LEU A C 1
ATOM 673 O O . LEU A 1 91 ? -2.736 2.749 0.476 1.00 95.06 91 LEU A O 1
ATOM 677 N N . ASP A 1 92 ? -1.953 4.272 -0.985 1.00 94.19 92 ASP A N 1
ATOM 678 C CA . ASP A 1 92 ? -3.049 4.144 -1.948 1.00 94.19 92 ASP A CA 1
ATOM 679 C C . ASP A 1 92 ? -2.972 2.838 -2.756 1.00 94.19 92 ASP A C 1
ATOM 681 O O . ASP A 1 92 ? -3.996 2.200 -2.973 1.00 94.19 92 ASP A O 1
ATOM 685 N N . SER A 1 93 ? -1.771 2.374 -3.128 1.00 93.25 93 SER A N 1
ATOM 686 C CA . SER A 1 93 ? -1.583 1.092 -3.845 1.00 93.25 93 SER A CA 1
ATOM 687 C C . SER A 1 93 ? -2.062 -0.135 -3.057 1.00 93.25 93 SER A C 1
ATOM 689 O O . SER A 1 93 ? -2.338 -1.189 -3.624 1.00 93.25 93 SER A O 1
ATOM 691 N N . ALA A 1 94 ? -2.135 -0.011 -1.730 1.00 93.94 94 ALA A N 1
ATOM 692 C CA . ALA A 1 94 ? -2.511 -1.089 -0.829 1.00 93.94 94 ALA A CA 1
ATOM 693 C C . ALA A 1 94 ? -3.868 -0.861 -0.144 1.00 93.94 94 ALA A C 1
ATOM 695 O O . ALA A 1 94 ? -4.267 -1.682 0.683 1.00 93.94 94 ALA A O 1
ATOM 696 N N . ASP A 1 95 ? -4.569 0.231 -0.468 1.00 93.81 95 ASP A N 1
ATOM 697 C CA . ASP A 1 95 ? -5.779 0.676 0.237 1.00 93.81 95 ASP A CA 1
ATOM 698 C C . ASP A 1 95 ? -6.911 -0.359 0.140 1.00 93.81 95 ASP A C 1
ATOM 700 O O . ASP A 1 95 ? -7.523 -0.699 1.153 1.00 93.81 95 ASP A O 1
ATOM 704 N N . ASP A 1 96 ? -7.131 -0.945 -1.043 1.00 92.00 96 ASP A N 1
ATOM 705 C CA . ASP A 1 96 ? -8.172 -1.966 -1.248 1.00 92.00 96 ASP A CA 1
ATOM 706 C C . ASP A 1 96 ? -7.940 -3.223 -0.410 1.00 92.00 96 ASP A C 1
ATOM 708 O O . ASP A 1 96 ? -8.865 -3.734 0.224 1.00 92.00 96 ASP A O 1
ATOM 712 N N . LEU A 1 97 ? -6.694 -3.698 -0.334 1.00 91.25 97 LEU A N 1
ATOM 713 C CA . LEU A 1 97 ? -6.367 -4.827 0.529 1.00 91.25 97 LEU A CA 1
ATOM 714 C C . LEU A 1 97 ? -6.525 -4.444 2.002 1.00 91.25 97 LEU A C 1
ATOM 716 O O . LEU A 1 97 ? -7.138 -5.193 2.758 1.00 91.25 97 LEU A O 1
ATOM 720 N N . ALA A 1 98 ? -6.000 -3.286 2.405 1.00 93.44 98 ALA A N 1
ATOM 721 C CA . ALA A 1 98 ? -6.004 -2.845 3.794 1.00 93.44 98 ALA A CA 1
ATOM 722 C C . ALA A 1 98 ? -7.421 -2.655 4.360 1.00 93.44 98 ALA A C 1
ATOM 724 O O . ALA A 1 98 ? -7.643 -2.945 5.532 1.00 93.44 98 ALA A O 1
ATOM 725 N N . ARG A 1 99 ? -8.399 -2.248 3.539 1.00 92.81 99 ARG A N 1
ATOM 726 C CA . ARG A 1 99 ? -9.816 -2.157 3.941 1.00 92.81 99 ARG A CA 1
ATOM 727 C C . ARG A 1 99 ? -10.492 -3.506 4.186 1.00 92.81 99 ARG A C 1
ATOM 729 O O . ARG A 1 99 ? -11.548 -3.533 4.814 1.00 92.81 99 ARG A O 1
ATOM 736 N N . ARG A 1 100 ? -9.937 -4.601 3.659 1.00 90.81 100 ARG A N 1
ATOM 737 C CA . ARG A 1 100 ? -10.499 -5.960 3.763 1.00 90.81 100 ARG A CA 1
ATOM 738 C C . ARG A 1 100 ? -9.884 -6.786 4.900 1.00 90.81 100 ARG A C 1
ATOM 740 O O . ARG A 1 100 ? -10.290 -7.935 5.075 1.00 90.81 100 ARG A O 1
ATOM 747 N N . LEU A 1 101 ? -8.902 -6.232 5.614 1.00 90.19 101 LEU A N 1
ATOM 748 C CA . LEU A 1 101 ? -8.266 -6.829 6.796 1.00 90.19 101 LEU A CA 1
ATOM 749 C C . LEU A 1 101 ? -9.069 -6.521 8.065 1.00 90.19 101 LEU A C 1
ATOM 751 O O . LEU A 1 101 ? -9.136 -7.429 8.923 1.00 90.19 101 LEU A O 1
#

Radius of gyration: 17.31 Å; chains: 1; bounding box: 34×44×43 Å

InterPro domains:
  IPR029058 Alpha/Beta hydrolase fold [G3DSA:3.40.50.1820] (1-101)
  IPR029058 Alpha/Beta hydrolase fold [SSF53474] (54-101)

Secondary structure (DSSP, 8-state):
-PPPPHHHHHHHHTS-----GGGS-HHHHHHHHHHHH-PPPPS--EEEEEEE--TT-SSPEEEEEEE-TT--S--PPP-----STTTS--TTTTHHHHTT-

Sequence (101 aa):
MTDLDPAFERAVAELPDTPAWHELGVERARALEAEVFSGSADGDVGTADRAVERPGDDDATPVRLYRPPALDEPAPALVFAHGGGFVLGTLDSADDLARRL

Organism: NCBI:txid996166

pLDDT: mean 90.99, std 7.04, range [59.62, 97.12]

Foldseek 3Di:
DDDDDPVVVVVVVPDDDDDDLVVDDLVVSQVVLCVRQQDD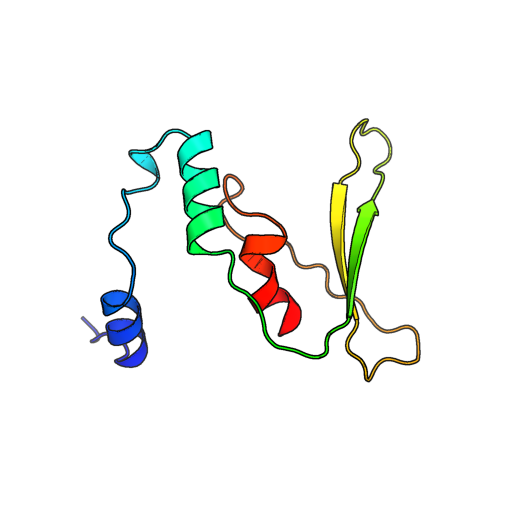ADDPWDKDWDFDDDVPDPGTDIDIDTHDPPDPDDDDDDDDDDDDPVRYDDCRSCVNVVNVD